Protein AF-A0A1B1UDQ6-F1 (afdb_monomer_lite)

Sequence (67 aa):
MRNDAGELGMEKKTLHPNDFPVVADGKALVTQDGVAVANAQSESLAEDIANRLNENAARKREDRWAL

Radius of gyration: 15.3 Å; chains: 1; bounding box: 36×25×52 Å

Secondary structure (DSSP, 8-state):
------------PPPPGGGPSEEEETTEEEETT--EEEE-SSHHHHHHHHHHHHHHHHHHTTTTS--

Foldseek 3Di:
DDDDDDPPPLPQDDDDLQQPQWAQDFQFIHGPVRHTNGGHPGRVVSHVVSVVVRVVSVVVVVPPPPD

pLDDT: mean 74.91, std 17.34, range [42.28, 92.12]

Organism: NCBI:txid1274631

Structure (mmCIF, N/CA/C/O backbone):
data_AF-A0A1B1UDQ6-F1
#
_entry.id   AF-A0A1B1UDQ6-F1
#
loop_
_atom_site.group_PDB
_atom_site.id
_atom_site.type_symbol
_atom_site.label_atom_id
_atom_site.label_alt_id
_atom_site.label_comp_id
_atom_site.label_asym_id
_atom_site.label_entity_id
_atom_site.label_seq_id
_atom_site.pdbx_PDB_ins_code
_atom_site.Cartn_x
_atom_site.Cartn_y
_atom_site.Cartn_z
_atom_site.occupancy
_atom_site.B_iso_or_equiv
_atom_site.auth_seq_id
_atom_site.auth_comp_id
_atom_site.auth_asym_id
_atom_site.auth_atom_id
_atom_site.pdbx_PDB_model_num
ATOM 1 N N . MET A 1 1 ? -8.556 -17.819 37.295 1.00 45.38 1 MET A N 1
ATOM 2 C CA . MET A 1 1 ? -8.943 -16.917 36.192 1.00 45.38 1 MET A CA 1
ATOM 3 C C . MET A 1 1 ? -7.664 -16.444 35.527 1.00 45.38 1 MET A C 1
ATOM 5 O O . MET A 1 1 ? -6.879 -15.781 36.187 1.00 45.38 1 MET A O 1
ATOM 9 N N . ARG A 1 2 ? -7.394 -16.877 34.293 1.00 42.47 2 ARG A N 1
ATOM 10 C CA . ARG A 1 2 ? -6.335 -16.306 33.455 1.00 42.47 2 ARG A CA 1
ATOM 11 C C . ARG A 1 2 ? -7.049 -15.646 32.285 1.00 42.47 2 ARG A C 1
ATOM 13 O O . ARG A 1 2 ? -7.677 -16.341 3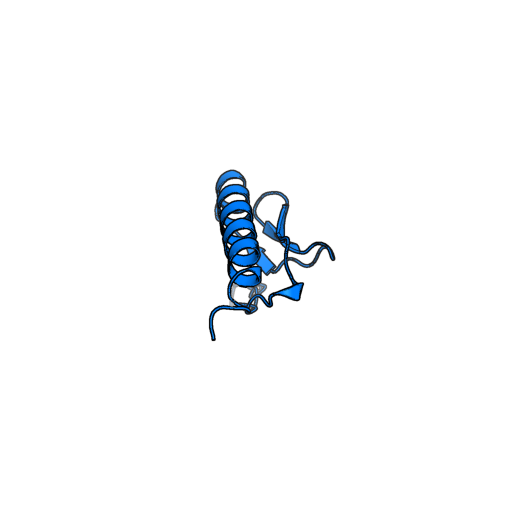1.494 1.00 42.47 2 ARG A O 1
ATOM 20 N N . ASN A 1 3 ? -7.050 -14.321 32.297 1.00 56.66 3 ASN A N 1
ATOM 21 C CA . ASN A 1 3 ? -7.381 -13.513 31.138 1.00 56.66 3 ASN A CA 1
ATOM 22 C C . ASN A 1 3 ? -6.211 -13.651 30.155 1.00 56.66 3 ASN A C 1
ATOM 24 O O . ASN A 1 3 ? -5.078 -13.833 30.593 1.00 56.66 3 ASN A O 1
ATOM 28 N N . ASP A 1 4 ? -6.486 -13.671 28.859 1.00 44.72 4 ASP A N 1
ATOM 29 C CA . ASP A 1 4 ? -6.129 -12.568 27.964 1.00 44.72 4 ASP A CA 1
ATOM 30 C C . ASP A 1 4 ? -6.402 -13.001 26.523 1.00 44.72 4 ASP A C 1
ATOM 32 O O . ASP A 1 4 ? -6.084 -14.110 26.091 1.00 44.72 4 ASP A O 1
ATOM 36 N N . ALA A 1 5 ? -7.144 -12.133 25.840 1.00 48.81 5 ALA A N 1
ATOM 37 C CA . ALA A 1 5 ? -7.646 -12.307 24.492 1.00 48.81 5 ALA A CA 1
ATOM 38 C C . ALA A 1 5 ? -6.522 -12.724 23.542 1.00 48.81 5 ALA A C 1
ATOM 40 O O . ALA A 1 5 ? -5.421 -12.186 23.611 1.00 48.81 5 ALA A O 1
ATOM 41 N N . GLY A 1 6 ? -6.829 -13.669 22.650 1.00 45.53 6 GLY A N 1
ATOM 42 C CA . GLY A 1 6 ? -5.920 -14.101 21.602 1.00 45.53 6 GLY A CA 1
ATOM 43 C C . GLY A 1 6 ? -5.389 -12.899 20.834 1.00 45.53 6 GLY A C 1
ATOM 44 O O . GLY A 1 6 ? -6.103 -12.301 20.030 1.00 45.53 6 GLY A O 1
ATOM 45 N N . GLU A 1 7 ? -4.128 -12.561 21.089 1.00 47.88 7 GLU A N 1
ATOM 46 C CA . GLU A 1 7 ? -3.314 -11.810 20.156 1.00 47.88 7 GLU A CA 1
ATOM 47 C C . GLU A 1 7 ? -3.309 -12.631 18.869 1.00 47.88 7 GLU A C 1
ATOM 49 O O . GLU A 1 7 ? -2.624 -13.649 18.759 1.00 47.88 7 GLU A O 1
ATOM 54 N N . LEU A 1 8 ? -4.130 -12.224 17.900 1.00 47.56 8 LEU A N 1
ATOM 55 C CA . LEU A 1 8 ? -3.956 -12.614 16.509 1.00 47.56 8 LEU A CA 1
ATOM 56 C C . LEU A 1 8 ? -2.630 -11.996 16.079 1.00 47.56 8 LEU A C 1
ATOM 58 O O . LEU A 1 8 ? -2.582 -10.888 15.545 1.00 47.56 8 LEU A O 1
ATOM 62 N N . GLY A 1 9 ? -1.550 -12.693 16.435 1.00 42.28 9 GLY A N 1
ATOM 63 C CA . GLY A 1 9 ? -0.190 -12.367 16.077 1.00 42.28 9 GLY A CA 1
ATOM 64 C C . GLY A 1 9 ? -0.153 -12.247 14.571 1.00 42.28 9 GLY A C 1
ATOM 65 O O . GLY A 1 9 ? -0.204 -13.241 13.853 1.00 42.28 9 GLY A O 1
ATOM 66 N N . MET A 1 10 ? -0.123 -11.008 14.100 1.00 54.28 10 MET A N 1
ATOM 67 C CA . MET A 1 10 ? 0.187 -10.693 12.721 1.00 54.28 10 MET A CA 1
ATOM 68 C C . MET A 1 10 ? 1.643 -11.110 12.577 1.00 5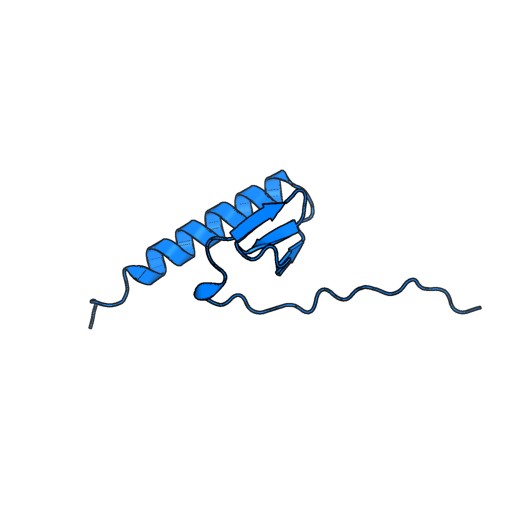4.28 10 MET A C 1
ATOM 70 O O . MET A 1 10 ? 2.550 -10.365 12.956 1.00 54.28 10 MET A O 1
ATOM 74 N N . GLU A 1 11 ? 1.866 -12.367 12.193 1.00 55.56 11 GLU A N 1
ATOM 75 C CA . GLU A 1 11 ? 3.203 -12.890 11.971 1.00 55.56 11 GLU A CA 1
ATOM 76 C C . GLU A 1 11 ? 3.897 -11.893 11.051 1.00 55.56 11 GLU A C 1
ATOM 78 O O . GLU A 1 11 ? 3.329 -11.512 10.026 1.00 55.56 11 GLU A O 1
ATOM 83 N N . LYS A 1 12 ? 5.060 -11.377 11.469 1.00 55.97 12 LYS A N 1
ATOM 84 C CA . LYS A 1 12 ? 5.787 -10.327 10.747 1.00 55.97 12 LYS A CA 1
ATOM 85 C C . LYS A 1 12 ? 6.234 -10.883 9.398 1.00 55.97 12 LYS A C 1
ATOM 87 O O . LYS A 1 12 ? 7.359 -11.357 9.247 1.00 55.97 12 LYS A O 1
ATOM 92 N N . LYS A 1 13 ? 5.324 -10.876 8.431 1.00 64.62 13 LYS A N 1
ATOM 93 C CA . LYS A 1 13 ? 5.528 -11.455 7.119 1.00 64.62 13 LYS A CA 1
ATOM 94 C C . LYS A 1 13 ? 6.507 -10.560 6.386 1.00 64.62 13 LYS A C 1
ATOM 96 O O . LYS A 1 13 ? 6.291 -9.361 6.228 1.00 64.62 13 LYS A O 1
ATOM 101 N N . THR A 1 14 ? 7.628 -11.145 5.987 1.00 74.38 14 THR A N 1
ATOM 102 C CA . THR A 1 14 ? 8.578 -10.444 5.129 1.00 74.38 14 THR A CA 1
ATOM 103 C C . THR A 1 14 ? 7.903 -10.206 3.783 1.00 74.38 14 THR A C 1
ATOM 105 O O . THR A 1 14 ? 7.396 -11.146 3.175 1.00 74.38 14 THR A O 1
ATOM 108 N N . LEU A 1 15 ? 7.864 -8.946 3.353 1.00 74.38 15 LEU A N 1
ATOM 109 C CA . LEU A 1 15 ? 7.298 -8.554 2.065 1.00 74.38 15 LEU A CA 1
ATOM 110 C C . LEU A 1 15 ? 8.218 -9.014 0.929 1.00 74.38 15 LEU A C 1
ATOM 112 O O . LEU A 1 15 ? 9.415 -8.709 0.935 1.00 74.38 15 LEU A O 1
ATOM 116 N N . HIS A 1 16 ? 7.658 -9.705 -0.059 1.00 79.00 16 HIS A N 1
ATOM 117 C CA . HIS A 1 16 ? 8.342 -10.095 -1.286 1.00 79.00 16 HIS A CA 1
ATOM 118 C C . HIS A 1 16 ? 8.063 -9.090 -2.410 1.00 79.00 16 HIS A C 1
ATOM 120 O O . HIS A 1 16 ? 7.025 -8.436 -2.410 1.00 79.00 16 HIS A O 1
ATOM 126 N N . PRO A 1 17 ? 8.929 -8.991 -3.436 1.00 80.31 17 PRO A N 1
ATOM 127 C CA . PRO A 1 17 ? 8.695 -8.105 -4.581 1.00 80.31 17 PRO A CA 1
ATOM 128 C C . PRO A 1 17 ? 7.375 -8.348 -5.334 1.00 80.31 17 PRO A C 1
ATOM 130 O O . PRO A 1 17 ? 6.868 -7.423 -5.961 1.00 80.31 17 PRO A O 1
ATOM 133 N N . ASN A 1 18 ? 6.822 -9.565 -5.273 1.00 82.06 18 ASN A N 1
ATOM 134 C CA . ASN A 1 18 ? 5.529 -9.904 -5.879 1.00 82.06 18 ASN A CA 1
ATOM 135 C C . ASN A 1 18 ? 4.322 -9.435 -5.056 1.00 82.06 18 ASN A C 1
ATOM 137 O O . ASN A 1 18 ? 3.229 -9.386 -5.599 1.00 82.06 18 ASN A O 1
ATOM 141 N N . ASP A 1 19 ? 4.510 -9.068 -3.786 1.00 84.56 19 ASP A N 1
ATOM 142 C CA . ASP A 1 19 ? 3.434 -8.535 -2.940 1.00 84.56 19 ASP A CA 1
ATOM 143 C C . ASP A 1 19 ? 3.102 -7.066 -3.291 1.00 84.56 19 ASP A C 1
ATOM 145 O O . ASP A 1 19 ? 2.184 -6.479 -2.722 1.00 84.56 19 ASP A O 1
ATOM 149 N N . PHE A 1 20 ? 3.855 -6.460 -4.220 1.00 84.88 20 PHE A N 1
ATOM 150 C CA . PHE A 1 20 ? 3.691 -5.078 -4.659 1.00 84.88 20 PHE A CA 1
ATOM 151 C C . PHE A 1 20 ? 2.898 -4.973 -5.973 1.00 84.88 20 PHE A C 1
ATOM 153 O O . PHE A 1 20 ? 3.130 -5.759 -6.895 1.00 84.88 20 PHE A O 1
ATOM 160 N N . PRO A 1 21 ? 2.079 -3.919 -6.137 1.00 89.38 21 PRO A N 1
ATOM 161 C CA . PRO A 1 21 ? 1.897 -2.816 -5.195 1.00 89.38 21 PRO A CA 1
ATOM 162 C C . PRO A 1 21 ? 1.010 -3.192 -3.998 1.00 89.38 21 PRO A C 1
ATOM 164 O O . PRO A 1 21 ? 0.037 -3.928 -4.135 1.00 89.38 21 PRO A O 1
ATOM 167 N N . VAL A 1 22 ? 1.344 -2.648 -2.830 1.00 89.81 22 VAL A N 1
ATOM 168 C CA . VAL A 1 22 ? 0.499 -2.714 -1.631 1.00 89.81 22 VAL A CA 1
ATOM 169 C C . VAL A 1 22 ? -0.419 -1.495 -1.580 1.00 89.81 22 VAL A C 1
ATOM 171 O O . VAL A 1 22 ? -0.045 -0.415 -2.034 1.00 89.81 22 VAL A O 1
ATOM 174 N N . VAL A 1 23 ? -1.611 -1.640 -1.019 1.00 91.44 23 VAL A N 1
ATOM 175 C CA . VAL A 1 23 ? -2.576 -0.552 -0.824 1.00 91.44 23 VAL A CA 1
ATOM 176 C C . VAL A 1 23 ? -2.978 -0.469 0.645 1.00 91.44 23 VAL A C 1
ATOM 178 O O . VAL A 1 23 ? -2.835 -1.437 1.391 1.00 91.44 23 VAL A O 1
ATOM 181 N N . ALA A 1 24 ? -3.439 0.702 1.075 1.00 91.69 24 ALA A N 1
ATOM 182 C CA . ALA A 1 24 ? -4.010 0.866 2.403 1.00 91.69 24 ALA A CA 1
ATOM 183 C C . ALA A 1 24 ? -5.502 0.504 2.373 1.00 91.69 24 ALA A C 1
ATOM 185 O O . ALA A 1 24 ? -6.233 0.974 1.504 1.00 91.69 24 ALA A O 1
ATOM 186 N N . ASP A 1 25 ? -5.934 -0.317 3.326 1.00 90.62 25 ASP A N 1
ATOM 187 C CA . ASP A 1 25 ? -7.337 -0.620 3.609 1.00 90.62 25 ASP A CA 1
ATOM 188 C C . ASP A 1 25 ? -7.619 -0.234 5.066 1.00 90.62 25 ASP A C 1
ATOM 190 O O . ASP A 1 25 ? -7.288 -0.952 6.020 1.00 90.62 25 ASP A O 1
ATOM 194 N N . GLY A 1 26 ? -8.113 0.992 5.254 1.00 90.69 26 GLY A N 1
ATOM 195 C CA . GLY A 1 26 ? -8.173 1.624 6.565 1.00 90.69 26 GLY A CA 1
ATOM 196 C C . GLY A 1 26 ? -6.787 1.663 7.209 1.00 90.69 26 GLY A C 1
ATOM 197 O O . GLY A 1 26 ? -5.859 2.281 6.701 1.00 90.69 26 GLY A O 1
ATOM 198 N N . LYS A 1 27 ? -6.620 0.985 8.348 1.00 91.12 27 LYS A N 1
ATOM 199 C CA . LYS A 1 27 ? -5.326 0.923 9.052 1.00 91.12 27 LYS A CA 1
ATOM 200 C C . LYS A 1 27 ? -4.393 -0.169 8.525 1.00 91.12 27 LYS A C 1
ATOM 202 O O . LYS A 1 27 ? -3.206 -0.138 8.843 1.00 91.12 27 LYS A O 1
ATOM 207 N N . ALA A 1 28 ? -4.895 -1.121 7.745 1.00 88.50 28 ALA A N 1
ATOM 208 C CA . ALA A 1 28 ? -4.102 -2.236 7.257 1.00 88.50 28 ALA A CA 1
ATOM 209 C C . ALA A 1 28 ? -3.396 -1.891 5.942 1.00 88.50 28 ALA A C 1
ATOM 211 O O . ALA A 1 28 ? -3.897 -1.120 5.130 1.00 88.50 28 ALA A O 1
ATOM 212 N N . LEU A 1 29 ? -2.238 -2.504 5.717 1.00 89.19 29 LEU A N 1
ATOM 213 C CA . LEU A 1 29 ? -1.631 -2.609 4.400 1.00 89.19 29 LEU A CA 1
ATOM 214 C C . LEU A 1 29 ? -1.987 -3.974 3.827 1.00 89.19 29 LEU A C 1
ATOM 216 O O . LEU A 1 29 ? -1.730 -5.000 4.466 1.00 89.19 29 LEU A O 1
ATOM 220 N N . VAL A 1 30 ? -2.549 -3.977 2.626 1.00 90.62 30 VAL A N 1
ATOM 221 C CA . VAL A 1 30 ? -2.986 -5.175 1.911 1.00 90.62 30 VAL A CA 1
ATOM 222 C C . VAL A 1 30 ? -2.302 -5.260 0.548 1.00 90.62 30 VAL A C 1
ATOM 224 O O . VAL A 1 30 ? -1.991 -4.243 -0.071 1.00 90.62 30 VAL A O 1
ATOM 227 N N . THR A 1 31 ? -2.025 -6.471 0.077 1.00 88.94 31 THR A N 1
ATOM 228 C CA . THR A 1 31 ? -1.534 -6.698 -1.292 1.00 88.94 31 THR A CA 1
ATOM 229 C C . THR A 1 31 ? -2.679 -6.595 -2.303 1.00 88.94 31 THR A C 1
ATOM 231 O O . THR A 1 31 ? -3.851 -6.544 -1.924 1.00 88.94 31 THR A O 1
ATOM 234 N N . GLN A 1 32 ? -2.368 -6.627 -3.603 1.00 86.12 32 GLN A N 1
ATOM 235 C CA . GLN A 1 32 ? -3.396 -6.711 -4.654 1.00 86.12 32 GLN A CA 1
ATOM 236 C C . GLN A 1 32 ? -4.293 -7.951 -4.543 1.00 86.12 32 GLN A C 1
ATOM 238 O O . GLN A 1 32 ? -5.445 -7.908 -4.964 1.00 86.12 32 GLN A O 1
ATOM 243 N N . ASP A 1 33 ? -3.79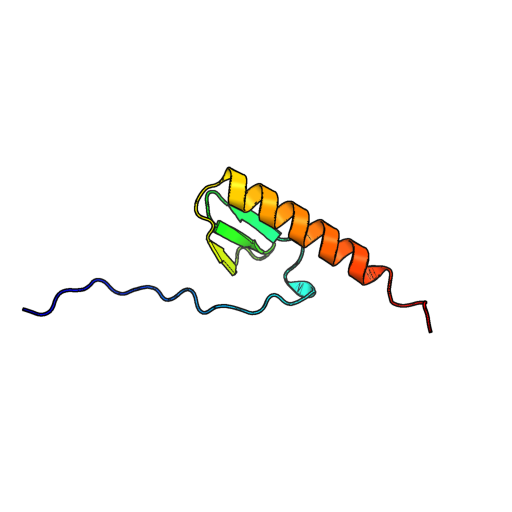4 -9.031 -3.942 1.00 82.75 33 ASP A N 1
ATOM 244 C CA . ASP A 1 33 ? -4.566 -10.251 -3.686 1.00 82.75 33 ASP A CA 1
ATOM 245 C C . ASP A 1 33 ? -5.514 -10.117 -2.479 1.00 82.75 33 ASP A C 1
ATOM 247 O O . ASP A 1 33 ? -6.188 -11.076 -2.104 1.00 82.75 33 ASP A O 1
ATOM 251 N N . GLY A 1 34 ? -5.550 -8.945 -1.833 1.00 83.88 34 GLY A N 1
ATOM 252 C CA . GLY A 1 34 ? -6.357 -8.683 -0.641 1.00 83.88 34 GLY A CA 1
ATOM 253 C C . GLY A 1 34 ? -5.773 -9.277 0.642 1.00 83.88 34 GLY A C 1
ATOM 254 O O . GLY A 1 34 ? -6.469 -9.378 1.652 1.00 83.88 34 GLY A O 1
ATOM 255 N N . VAL A 1 35 ? -4.501 -9.689 0.631 1.00 85.94 35 VAL A N 1
ATOM 256 C CA . VAL A 1 35 ? -3.844 -10.267 1.809 1.00 85.94 35 VAL A CA 1
ATOM 257 C C . VAL A 1 35 ? -3.290 -9.147 2.680 1.00 85.94 35 VAL A C 1
ATOM 259 O O . VAL A 1 35 ? -2.417 -8.398 2.248 1.00 85.94 35 VAL A O 1
ATOM 262 N N . ALA A 1 36 ? -3.756 -9.059 3.926 1.00 87.44 36 ALA A N 1
ATOM 263 C CA . ALA A 1 36 ? -3.198 -8.138 4.909 1.00 87.44 36 ALA A CA 1
ATOM 264 C C . ALA A 1 36 ? -1.770 -8.548 5.291 1.00 87.44 36 ALA A C 1
ATOM 266 O O . ALA A 1 36 ? -1.518 -9.677 5.716 1.00 87.44 36 ALA A O 1
ATOM 267 N N . VAL A 1 37 ? -0.833 -7.616 5.135 1.00 83.62 37 VAL A N 1
ATOM 268 C CA . VAL A 1 37 ? 0.604 -7.837 5.360 1.00 83.62 37 VAL A CA 1
ATOM 269 C C . VAL A 1 37 ? 1.155 -7.035 6.532 1.00 83.6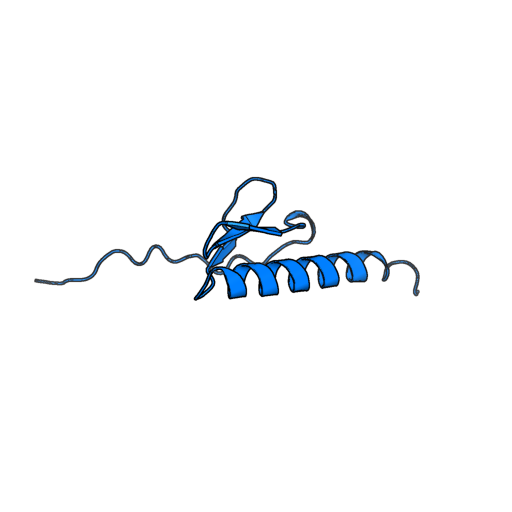2 37 VAL A C 1
ATOM 271 O O . VAL A 1 37 ? 2.153 -7.434 7.128 1.00 83.62 37 VAL A O 1
ATOM 274 N N . ALA A 1 38 ? 0.513 -5.924 6.890 1.00 85.31 38 ALA A N 1
ATOM 275 C CA . ALA A 1 38 ? 0.870 -5.127 8.057 1.00 85.31 38 ALA A CA 1
ATOM 276 C C . ALA A 1 38 ? -0.321 -4.288 8.532 1.00 85.31 38 ALA A C 1
ATOM 278 O O . ALA A 1 38 ? -1.283 -4.092 7.797 1.00 85.31 38 ALA A O 1
ATOM 279 N N . ASN A 1 39 ? -0.235 -3.760 9.753 1.00 85.62 39 ASN A N 1
ATOM 280 C CA . ASN A 1 39 ? -1.202 -2.809 10.290 1.00 85.62 39 ASN A CA 1
ATOM 281 C C . ASN A 1 39 ? -0.469 -1.565 10.795 1.00 85.62 39 ASN A C 1
ATOM 283 O O . ASN A 1 39 ? 0.541 -1.668 11.496 1.00 85.62 39 ASN A O 1
ATOM 287 N N . ALA A 1 40 ? -0.969 -0.394 10.433 1.00 87.25 40 ALA A N 1
ATOM 288 C CA . ALA A 1 40 ? -0.485 0.888 10.903 1.00 87.25 40 ALA A CA 1
ATOM 289 C C . ALA A 1 40 ? -1.323 1.378 12.090 1.00 87.25 40 ALA A C 1
ATOM 291 O O . ALA A 1 40 ? -2.414 0.893 12.386 1.00 87.25 40 ALA A O 1
ATOM 292 N N . GLN A 1 41 ? -0.816 2.394 12.785 1.00 88.19 41 GLN A N 1
ATOM 293 C CA . GLN A 1 41 ? -1.544 2.998 13.906 1.00 88.19 41 GLN A CA 1
ATOM 294 C C . GLN A 1 41 ? -2.775 3.801 13.439 1.00 88.19 41 GLN A C 1
ATOM 296 O O . GLN A 1 41 ? -3.784 3.885 14.151 1.00 88.19 41 GLN A O 1
ATOM 301 N N . SER A 1 42 ? -2.708 4.339 12.218 1.00 90.50 42 SER A N 1
ATOM 302 C CA . SER A 1 42 ? -3.710 5.214 11.608 1.00 90.50 42 SER A CA 1
ATOM 303 C C . SER A 1 42 ? -3.786 4.964 10.105 1.00 90.50 42 SER A C 1
ATOM 305 O O . SER A 1 42 ? -2.795 4.558 9.506 1.00 90.50 42 SER A O 1
ATOM 307 N N . GLU A 1 43 ? -4.931 5.267 9.501 1.00 89.88 43 GLU A N 1
ATOM 308 C CA . GLU A 1 43 ? -5.164 5.105 8.060 1.00 89.88 43 GLU A CA 1
ATOM 309 C C . GLU A 1 43 ? -4.216 5.959 7.215 1.00 89.88 43 GLU A C 1
ATOM 311 O O . GLU A 1 43 ? -3.453 5.424 6.421 1.00 89.88 43 GLU A O 1
ATOM 316 N N . SER A 1 44 ? -4.109 7.252 7.530 1.00 90.75 44 SER A N 1
ATOM 317 C CA . SER A 1 44 ? -3.143 8.148 6.879 1.00 90.75 44 SER A CA 1
ATOM 318 C C . SER A 1 44 ? -1.688 7.652 6.971 1.00 90.75 44 SER A C 1
ATOM 320 O O . SER A 1 44 ? -0.894 7.883 6.061 1.00 90.75 44 SER A O 1
ATOM 322 N N . LEU A 1 45 ? -1.329 6.935 8.045 1.00 91.31 45 LEU A N 1
ATOM 323 C CA . LEU A 1 45 ? -0.003 6.330 8.170 1.00 91.31 45 LEU A CA 1
ATOM 324 C C . LEU A 1 45 ? 0.125 5.065 7.306 1.00 91.31 45 LEU A C 1
ATOM 326 O O . LEU A 1 45 ? 1.189 4.835 6.741 1.00 91.31 45 LEU A O 1
ATOM 330 N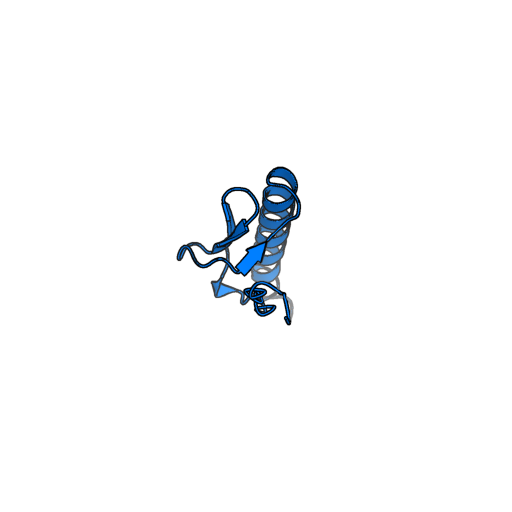 N . ALA A 1 46 ? -0.928 4.252 7.189 1.00 90.31 46 ALA A N 1
ATOM 331 C CA . ALA A 1 46 ? -0.943 3.108 6.279 1.00 90.31 46 ALA A CA 1
ATOM 332 C C . ALA A 1 46 ? -0.772 3.561 4.823 1.00 90.31 46 ALA A C 1
ATOM 334 O O . ALA A 1 46 ? 0.023 2.968 4.097 1.00 90.31 46 ALA A O 1
ATOM 335 N N . GLU A 1 47 ? -1.446 4.644 4.428 1.00 91.38 47 GLU A N 1
ATOM 336 C CA . GLU A 1 47 ? -1.325 5.254 3.100 1.00 91.38 47 GLU A CA 1
ATOM 337 C C . GLU A 1 47 ? 0.093 5.777 2.823 1.00 91.38 47 GLU A C 1
ATOM 339 O O . GLU A 1 47 ? 0.666 5.460 1.777 1.00 91.38 47 GLU A O 1
ATOM 344 N N . ASP A 1 48 ? 0.702 6.517 3.762 1.00 92.12 48 ASP A N 1
ATOM 345 C CA . ASP A 1 48 ? 2.098 6.981 3.637 1.00 92.12 48 ASP A CA 1
ATOM 346 C C . ASP A 1 48 ? 3.065 5.804 3.469 1.00 92.12 48 ASP A C 1
ATOM 348 O O . ASP A 1 48 ? 3.910 5.791 2.568 1.00 92.12 48 ASP A O 1
ATOM 352 N N . ILE A 1 49 ? 2.917 4.778 4.312 1.00 89.69 49 ILE A N 1
ATOM 353 C CA . ILE A 1 49 ? 3.769 3.591 4.264 1.00 89.69 49 ILE A CA 1
ATOM 354 C C . ILE A 1 49 ? 3.569 2.848 2.938 1.00 89.69 49 ILE A C 1
ATOM 356 O O . ILE A 1 49 ? 4.565 2.468 2.322 1.00 89.69 49 ILE A O 1
ATOM 360 N N . ALA A 1 50 ? 2.329 2.669 2.471 1.00 90.12 50 ALA A N 1
ATOM 361 C CA . ALA A 1 50 ? 2.024 1.997 1.210 1.00 90.12 50 ALA A CA 1
ATOM 362 C C . ALA A 1 50 ? 2.647 2.732 0.014 1.00 90.12 50 ALA A C 1
ATOM 364 O O . ALA A 1 50 ? 3.328 2.107 -0.801 1.00 90.12 50 ALA A O 1
ATOM 365 N N . ASN A 1 51 ? 2.510 4.061 -0.047 1.00 89.88 51 ASN A N 1
ATOM 366 C CA . ASN A 1 51 ? 3.135 4.879 -1.088 1.00 89.88 51 ASN A CA 1
ATOM 367 C C . ASN A 1 51 ? 4.661 4.734 -1.082 1.00 89.88 51 ASN A C 1
ATOM 369 O O . ASN A 1 51 ? 5.255 4.393 -2.107 1.00 89.88 51 ASN A O 1
ATOM 373 N N . ARG A 1 52 ? 5.307 4.883 0.080 1.00 89.88 52 ARG A N 1
ATOM 374 C CA . ARG A 1 52 ? 6.771 4.760 0.207 1.00 89.88 52 ARG A CA 1
ATOM 375 C C . ARG A 1 52 ? 7.277 3.368 -0.162 1.00 89.88 52 ARG A C 1
ATOM 377 O O . ARG A 1 52 ? 8.323 3.233 -0.801 1.00 89.88 52 ARG A O 1
ATOM 384 N N . LEU A 1 53 ? 6.547 2.331 0.242 1.00 87.25 53 LEU A N 1
ATOM 385 C CA . LEU A 1 53 ? 6.831 0.939 -0.095 1.00 87.25 53 LEU A CA 1
ATOM 386 C C . LEU A 1 53 ? 6.753 0.719 -1.611 1.00 87.25 53 LEU A C 1
ATOM 388 O O . LEU A 1 53 ? 7.696 0.179 -2.194 1.00 87.25 53 LEU A O 1
ATOM 392 N N . ASN A 1 54 ? 5.688 1.196 -2.254 1.00 87.50 54 ASN A N 1
ATOM 393 C CA . ASN A 1 54 ? 5.493 1.083 -3.698 1.00 87.50 54 ASN A CA 1
ATOM 394 C C . ASN A 1 54 ? 6.554 1.847 -4.499 1.00 87.50 54 ASN A C 1
ATOM 396 O O . ASN A 1 54 ? 7.115 1.295 -5.445 1.00 87.50 54 ASN A O 1
ATOM 400 N N . GLU A 1 55 ? 6.898 3.072 -4.100 1.00 84.31 55 GLU A N 1
ATOM 401 C CA . GLU A 1 55 ? 7.969 3.853 -4.732 1.00 84.31 55 GLU A CA 1
ATOM 402 C C . GLU A 1 55 ? 9.334 3.162 -4.622 1.00 84.31 55 GLU A C 1
ATOM 404 O O . GLU A 1 55 ? 10.131 3.158 -5.563 1.00 84.31 55 GLU A O 1
ATOM 409 N N . ASN A 1 56 ? 9.636 2.576 -3.461 1.00 79.69 56 ASN A N 1
ATOM 410 C CA . ASN A 1 56 ? 10.886 1.851 -3.253 1.00 79.69 56 ASN A CA 1
ATOM 411 C C . ASN A 1 56 ? 10.937 0.554 -4.079 1.00 79.69 56 ASN A C 1
ATOM 413 O O . ASN A 1 56 ? 11.980 0.216 -4.637 1.00 79.69 56 ASN A O 1
ATOM 417 N N . ALA A 1 57 ? 9.815 -0.161 -4.194 1.00 74.19 57 ALA A N 1
ATOM 418 C CA . ALA A 1 57 ? 9.709 -1.342 -5.047 1.00 74.19 57 ALA A CA 1
ATOM 419 C C . ALA A 1 57 ? 9.822 -0.998 -6.541 1.00 74.19 57 ALA A C 1
ATOM 421 O O . ALA A 1 57 ? 10.453 -1.747 -7.290 1.00 74.19 57 ALA A O 1
ATOM 422 N N . ALA A 1 58 ? 9.279 0.147 -6.968 1.00 70.12 58 ALA A N 1
ATOM 423 C CA . ALA A 1 58 ? 9.427 0.653 -8.330 1.00 70.12 58 ALA A CA 1
ATOM 424 C C . ALA A 1 58 ? 10.898 0.955 -8.667 1.00 70.12 58 ALA A C 1
ATOM 426 O O . ALA A 1 58 ? 11.390 0.471 -9.683 1.00 70.12 58 ALA A O 1
ATOM 427 N N . ARG A 1 59 ? 11.633 1.631 -7.769 1.00 64.75 59 ARG A N 1
ATOM 428 C CA . ARG A 1 59 ? 13.072 1.921 -7.940 1.00 64.75 59 ARG A CA 1
ATOM 429 C C . ARG A 1 59 ? 13.945 0.664 -7.990 1.00 64.75 59 ARG A C 1
ATOM 431 O O . ARG A 1 59 ? 14.873 0.584 -8.784 1.00 64.75 59 ARG A O 1
ATOM 438 N N . LYS A 1 60 ? 13.626 -0.370 -7.203 1.00 58.16 60 LYS A N 1
ATOM 439 C CA . LYS A 1 60 ? 14.367 -1.648 -7.227 1.00 58.16 60 LYS A CA 1
ATOM 440 C C . LYS A 1 60 ? 14.222 -2.436 -8.537 1.00 58.16 60 LYS A C 1
ATOM 442 O O . LYS A 1 60 ? 15.011 -3.349 -8.767 1.00 58.16 60 LYS A O 1
ATOM 447 N N . ARG A 1 61 ? 13.252 -2.117 -9.407 1.00 52.78 61 ARG A N 1
ATOM 448 C CA . ARG A 1 61 ? 13.199 -2.689 -10.769 1.00 52.78 61 ARG A CA 1
ATOM 449 C C . ARG A 1 61 ? 14.239 -2.083 -11.714 1.00 52.78 61 ARG A C 1
ATOM 451 O O . ARG A 1 61 ? 14.546 -2.730 -12.712 1.00 52.78 61 ARG A O 1
ATOM 458 N N . GLU A 1 62 ? 14.771 -0.903 -11.404 1.00 51.84 62 GLU A N 1
ATOM 459 C CA . GLU A 1 62 ? 15.724 -0.178 -12.256 1.00 51.84 62 GLU A CA 1
ATOM 460 C C . GLU A 1 62 ? 17.191 -0.565 -11.974 1.00 51.84 62 GLU A C 1
ATOM 462 O O . GLU A 1 62 ? 18.064 -0.311 -12.797 1.00 51.84 62 GLU A O 1
ATOM 467 N N . ASP A 1 63 ? 17.463 -1.298 -10.888 1.00 49.66 63 ASP A N 1
ATOM 468 C CA . ASP A 1 63 ? 18.800 -1.794 -10.519 1.00 49.66 63 ASP A CA 1
ATOM 469 C C . ASP A 1 63 ? 19.056 -3.225 -11.044 1.00 49.66 63 ASP A C 1
ATOM 471 O O . ASP A 1 63 ? 19.427 -4.145 -10.317 1.00 49.66 63 ASP A O 1
ATOM 475 N N . ARG A 1 64 ? 18.770 -3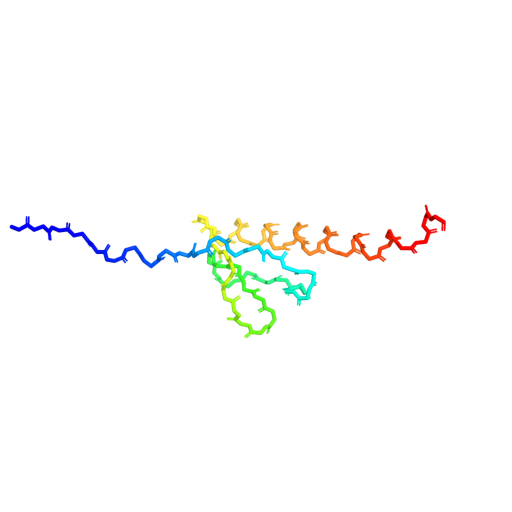.465 -12.331 1.00 51.00 64 ARG A N 1
ATOM 476 C CA . ARG A 1 64 ? 19.141 -4.721 -13.020 1.00 51.00 64 ARG A CA 1
ATOM 477 C C . ARG A 1 64 ? 20.047 -4.540 -14.239 1.00 51.00 64 ARG A C 1
ATOM 479 O O . ARG A 1 64 ? 20.319 -5.529 -14.912 1.00 51.00 64 ARG A O 1
ATOM 486 N N . TRP A 1 65 ? 20.557 -3.332 -14.492 1.00 56.97 65 TRP A N 1
ATOM 487 C CA . TRP A 1 65 ? 21.517 -3.058 -15.578 1.00 56.97 65 TRP A CA 1
ATOM 488 C C . TRP A 1 65 ? 22.776 -2.286 -15.142 1.00 56.97 65 TRP A C 1
ATOM 490 O O . TRP A 1 65 ? 23.431 -1.675 -15.979 1.00 56.97 65 TRP A O 1
ATOM 500 N N . ALA A 1 66 ? 23.145 -2.313 -13.858 1.00 51.72 66 ALA A N 1
ATOM 501 C CA . ALA A 1 66 ? 24.377 -1.681 -13.367 1.00 51.72 66 ALA A CA 1
ATOM 502 C C . ALA A 1 66 ? 25.495 -2.686 -13.017 1.00 51.72 66 ALA A C 1
ATOM 504 O O . ALA A 1 66 ? 26.266 -2.444 -12.088 1.00 51.72 66 ALA A O 1
ATOM 505 N N . LEU A 1 67 ? 25.595 -3.804 -13.747 1.00 43.72 67 LEU A N 1
ATOM 506 C CA . LEU A 1 67 ? 26.794 -4.649 -13.750 1.00 43.72 67 LEU A CA 1
ATOM 507 C C . LEU A 1 67 ? 27.132 -5.127 -15.163 1.00 43.72 67 LEU A C 1
ATOM 509 O O . LEU A 1 67 ? 26.196 -5.593 -15.852 1.00 43.72 67 LEU A O 1
#